Protein AF-A0A2C9VM68-F1 (afdb_monomer_lite)

Organism: Manihot esculenta (NCBI:txid3983)

Radius of gyration: 16.09 Å; chains: 1; bounding box: 38×33×45 Å

InterPro domains:
  IPR000630 Small ribosomal subunit protein uS8 [PF00410] (4-73)
  IPR035987 Small ribosomal subunit protein uS8 superfamily [SSF56047] (3-74)

Secondary structure (DSSP, 8-state):
-EE--HHHHHHHHHHHHTTSEEEEEEEEESEEEEEEEE-----SS-TTS--------SBTTB-----GGGS-GGGS----

Sequence (80 aa):
MTSYTSITKNIIKTLLGKGFIDNIRKQQESNKILVLTLQHRRKRKESYRTSLDLKWISRPGLPIYSNYRKIPKQFWAEQA

Structure (mmCIF, N/CA/C/O backbone):
data_AF-A0A2C9VM68-F1
#
_entry.id   AF-A0A2C9VM68-F1
#
loop_
_atom_site.group_PDB
_atom_site.id
_atom_site.type_symbol
_atom_site.label_atom_id
_atom_site.label_alt_id
_atom_site.label_comp_id
_atom_site.label_asym_id
_atom_site.label_entity_id
_atom_site.label_seq_id
_atom_site.pdbx_PDB_ins_code
_atom_site.Cartn_x
_atom_site.Cartn_y
_atom_site.Cartn_z
_atom_site.occupancy
_atom_site.B_iso_or_equiv
_atom_site.auth_seq_id
_atom_site.auth_comp_id
_atom_site.auth_asym_id
_atom_site.auth_atom_id
_atom_site.pdbx_PDB_model_num
ATOM 1 N N . MET A 1 1 ? -6.457 -4.288 11.638 1.00 45.25 1 MET A N 1
ATOM 2 C CA . MET A 1 1 ? -6.587 -2.892 12.114 1.00 45.25 1 MET A CA 1
ATOM 3 C C . MET A 1 1 ? -5.481 -2.060 11.486 1.00 45.25 1 MET A C 1
ATOM 5 O O . MET A 1 1 ? -4.328 -2.259 11.835 1.00 45.25 1 MET A O 1
ATOM 9 N N . THR A 1 2 ? -5.784 -1.196 10.517 1.00 58.44 2 THR A N 1
ATOM 10 C CA . THR A 1 2 ? -4.770 -0.307 9.919 1.00 58.44 2 THR A CA 1
ATOM 11 C C . THR A 1 2 ? -4.862 1.078 10.542 1.00 58.44 2 THR A C 1
ATOM 13 O O . THR A 1 2 ? -5.954 1.643 10.591 1.00 58.44 2 THR A O 1
ATOM 16 N N . SER A 1 3 ? -3.734 1.639 10.972 1.00 62.91 3 SER A N 1
ATOM 17 C CA . SER A 1 3 ? -3.637 3.040 11.380 1.00 62.91 3 SER A CA 1
ATOM 18 C C . SER A 1 3 ? -3.781 3.971 10.165 1.00 62.91 3 SER A C 1
ATOM 20 O O . SER A 1 3 ? -3.239 3.726 9.081 1.00 62.91 3 SER A O 1
ATOM 22 N N . TYR A 1 4 ? -4.549 5.050 10.323 1.00 68.94 4 TYR A N 1
ATOM 23 C CA . TYR A 1 4 ? -4.787 6.021 9.254 1.00 68.94 4 TYR A CA 1
ATOM 24 C C . TYR A 1 4 ? -3.640 7.040 9.161 1.00 68.94 4 TYR A C 1
ATOM 26 O O . TYR A 1 4 ? -3.605 8.024 9.904 1.00 68.94 4 TYR A O 1
ATOM 34 N N . THR A 1 5 ? -2.717 6.808 8.224 1.00 80.69 5 THR A N 1
ATOM 35 C CA . THR A 1 5 ? -1.642 7.744 7.846 1.00 80.69 5 THR A CA 1
ATOM 36 C C . THR A 1 5 ? -1.886 8.326 6.446 1.00 80.69 5 THR A C 1
ATOM 38 O O . THR A 1 5 ? -2.719 7.821 5.686 1.00 80.69 5 THR A O 1
ATOM 41 N N . SER A 1 6 ? -1.168 9.392 6.075 1.00 84.44 6 SER A N 1
ATOM 42 C CA . SER A 1 6 ? -1.247 10.000 4.733 1.00 84.44 6 SER A CA 1
ATOM 43 C C . SER A 1 6 ? -0.869 9.013 3.620 1.00 84.44 6 SER A C 1
ATOM 45 O O . SER A 1 6 ? -1.521 8.986 2.575 1.00 84.44 6 SER A O 1
ATOM 47 N N . ILE A 1 7 ? 0.117 8.147 3.877 1.00 84.00 7 ILE A N 1
ATOM 48 C CA . ILE A 1 7 ? 0.551 7.076 2.971 1.00 84.00 7 ILE A CA 1
ATOM 49 C C . ILE A 1 7 ? -0.580 6.062 2.778 1.00 84.00 7 ILE A C 1
ATOM 51 O O . ILE A 1 7 ? -0.951 5.767 1.641 1.00 84.00 7 ILE A O 1
ATOM 55 N N . THR A 1 8 ? -1.196 5.597 3.873 1.00 83.44 8 THR A N 1
ATOM 56 C CA . THR A 1 8 ? -2.325 4.658 3.811 1.00 83.44 8 THR A CA 1
ATOM 57 C C . THR A 1 8 ? -3.470 5.243 2.977 1.00 83.44 8 THR A C 1
ATOM 59 O O . THR A 1 8 ? -3.994 4.566 2.096 1.00 83.44 8 THR A O 1
ATOM 62 N N . LYS A 1 9 ? -3.817 6.526 3.183 1.00 84.75 9 LYS A N 1
ATOM 63 C CA . LYS A 1 9 ? -4.873 7.228 2.426 1.00 84.75 9 LYS A CA 1
ATOM 64 C C . LYS A 1 9 ? -4.621 7.197 0.915 1.00 84.75 9 LYS A C 1
ATOM 66 O O . LYS A 1 9 ? -5.558 6.961 0.155 1.00 84.75 9 LYS A O 1
ATOM 71 N N . ASN A 1 10 ? -3.384 7.435 0.485 1.00 86.75 10 ASN A N 1
ATOM 72 C CA . ASN A 1 10 ? -3.030 7.428 -0.935 1.00 86.75 10 ASN A CA 1
ATOM 73 C C . ASN A 1 10 ? -3.084 6.014 -1.525 1.00 86.75 10 ASN A C 1
ATOM 75 O O . ASN A 1 10 ? -3.650 5.835 -2.599 1.00 86.75 10 ASN A O 1
ATOM 79 N N . ILE A 1 11 ? -2.588 5.007 -0.797 1.00 84.88 11 ILE A N 1
ATOM 80 C CA . ILE A 1 11 ? -2.669 3.597 -1.208 1.00 84.88 11 ILE A CA 1
ATOM 81 C C . ILE A 1 11 ? -4.133 3.183 -1.414 1.00 84.88 11 ILE A C 1
ATOM 83 O O . ILE A 1 11 ? -4.484 2.650 -2.465 1.00 84.88 11 ILE A O 1
ATOM 87 N N . ILE A 1 12 ? -5.005 3.498 -0.452 1.00 83.75 12 ILE A N 1
ATOM 88 C CA . ILE A 1 12 ? -6.436 3.168 -0.506 1.00 83.75 12 ILE A CA 1
ATOM 89 C C . ILE A 1 12 ? -7.135 3.850 -1.685 1.00 83.75 12 ILE A C 1
ATOM 91 O O . ILE A 1 12 ? -7.926 3.206 -2.367 1.00 83.75 12 ILE A O 1
ATOM 95 N N . LYS A 1 13 ? -6.838 5.129 -1.955 1.00 84.88 13 LYS A N 1
ATOM 96 C CA . LYS A 1 13 ? -7.385 5.834 -3.127 1.00 84.88 13 LYS A CA 1
ATOM 97 C C . LYS A 1 13 ? -7.021 5.127 -4.434 1.00 84.88 13 LYS A C 1
ATOM 99 O O . LYS A 1 13 ? -7.886 4.963 -5.288 1.00 84.88 13 LYS A O 1
ATOM 104 N N . THR A 1 14 ? -5.774 4.677 -4.571 1.00 86.44 14 THR A N 1
ATOM 105 C CA . THR A 1 14 ? -5.317 3.925 -5.749 1.00 86.44 14 THR A CA 1
ATOM 106 C C . THR A 1 14 ? -6.025 2.573 -5.870 1.00 86.44 14 THR A C 1
ATOM 108 O O . THR A 1 14 ? -6.438 2.203 -6.964 1.00 86.44 14 THR A O 1
ATOM 111 N N . LEU A 1 15 ? -6.202 1.843 -4.762 1.00 82.19 15 LEU A N 1
ATOM 112 C CA . LEU A 1 15 ? -6.915 0.556 -4.742 1.00 82.19 15 LEU A CA 1
ATOM 113 C C . LEU A 1 15 ? -8.397 0.700 -5.112 1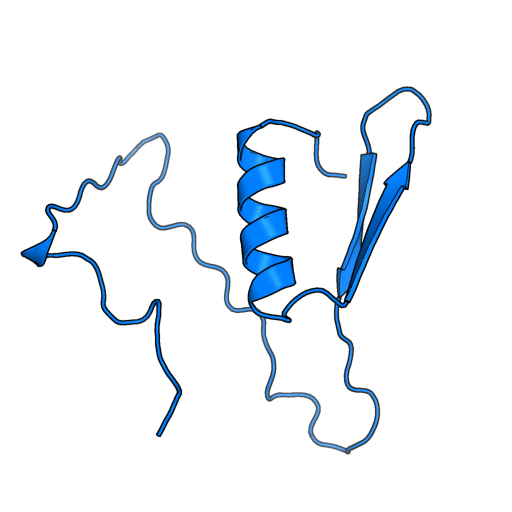.00 82.19 15 LEU A C 1
ATOM 115 O O . LEU A 1 15 ? -8.915 -0.122 -5.865 1.00 82.19 15 LEU A O 1
ATOM 119 N N . LEU A 1 16 ? -9.056 1.751 -4.612 1.00 83.50 16 LEU A N 1
ATOM 120 C CA . LEU A 1 16 ? -10.447 2.070 -4.936 1.00 83.50 16 LEU A CA 1
ATOM 121 C C . LEU A 1 16 ? -10.600 2.440 -6.417 1.00 83.50 16 LEU A C 1
ATOM 123 O O . LEU A 1 16 ? -11.478 1.915 -7.089 1.00 83.50 16 LEU A O 1
ATOM 127 N N . GLY A 1 17 ? -9.711 3.288 -6.948 1.00 80.12 17 GLY A N 1
ATOM 128 C CA . GLY A 1 17 ? -9.738 3.682 -8.360 1.00 80.12 17 GLY A CA 1
ATOM 129 C C . GLY A 1 17 ? -9.492 2.520 -9.328 1.00 80.12 17 GLY A C 1
ATOM 130 O O . GLY A 1 17 ? -10.042 2.514 -10.422 1.00 80.12 17 GLY A O 1
ATOM 131 N N . LYS A 1 18 ? -8.706 1.515 -8.917 1.00 78.56 18 LYS A N 1
ATOM 132 C CA . LYS A 1 18 ? -8.486 0.279 -9.688 1.00 78.56 18 LYS A CA 1
ATOM 133 C C . LYS A 1 18 ? -9.604 -0.766 -9.522 1.00 78.56 18 LYS A C 1
ATOM 135 O O . LYS A 1 18 ? -9.537 -1.810 -10.158 1.00 78.56 18 LYS A O 1
ATOM 140 N N . GLY A 1 19 ? -10.610 -0.517 -8.677 1.00 75.12 19 GLY A N 1
ATOM 141 C CA . GLY A 1 19 ? -11.751 -1.420 -8.482 1.00 75.12 19 GLY A CA 1
ATOM 142 C C . GLY A 1 19 ? -11.465 -2.671 -7.639 1.00 75.12 19 GLY A C 1
ATOM 143 O O . GLY A 1 19 ? -12.267 -3.597 -7.643 1.00 75.12 19 GLY A O 1
ATOM 144 N N . PHE A 1 20 ? -10.348 -2.720 -6.902 1.00 76.69 20 PHE A N 1
ATOM 145 C CA . PHE A 1 20 ? -10.004 -3.870 -6.047 1.00 76.69 20 PHE A CA 1
ATOM 146 C C . PHE A 1 20 ? -10.795 -3.917 -4.728 1.00 76.69 20 PHE A C 1
ATOM 148 O O . PHE A 1 20 ? -10.927 -4.972 -4.105 1.00 76.69 20 PHE A O 1
ATOM 155 N N . ILE A 1 21 ? -11.286 -2.764 -4.271 1.00 79.94 21 ILE A N 1
ATOM 156 C CA . ILE A 1 21 ? -12.021 -2.591 -3.014 1.00 79.94 21 ILE A CA 1
ATOM 157 C C . ILE A 1 21 ? -13.359 -1.950 -3.354 1.00 79.94 21 ILE A C 1
ATOM 159 O O . ILE A 1 21 ? -13.393 -1.001 -4.130 1.00 79.94 21 ILE A O 1
ATOM 163 N N . ASP A 1 22 ? -14.437 -2.459 -2.763 1.00 74.19 22 ASP A N 1
ATOM 164 C CA . ASP A 1 22 ? -15.797 -2.005 -3.057 1.00 74.19 22 ASP A CA 1
ATOM 165 C C . ASP A 1 22 ? -16.182 -0.801 -2.189 1.00 74.19 22 ASP A C 1
ATOM 167 O O . ASP A 1 22 ? -16.631 0.234 -2.675 1.00 74.19 22 ASP A O 1
ATOM 171 N N . ASN A 1 23 ? -15.935 -0.895 -0.881 1.00 74.94 23 ASN A N 1
ATOM 172 C CA . ASN A 1 23 ? -16.285 0.172 0.048 1.00 74.94 23 ASN A CA 1
ATOM 173 C C . ASN A 1 23 ? -15.264 0.317 1.183 1.00 74.94 23 ASN A C 1
ATOM 175 O O . ASN A 1 23 ? -14.656 -0.652 1.654 1.00 74.94 23 ASN A O 1
ATOM 179 N N . ILE A 1 24 ? -15.103 1.557 1.634 1.00 75.38 24 ILE A N 1
ATOM 180 C CA . ILE A 1 24 ? -14.200 1.980 2.696 1.00 75.38 24 ILE A CA 1
ATOM 181 C C . ILE A 1 24 ? -15.048 2.634 3.784 1.00 75.38 24 ILE A C 1
ATOM 183 O O . ILE A 1 24 ? -15.631 3.697 3.578 1.00 75.38 24 ILE A O 1
ATOM 187 N N . ARG A 1 25 ? -15.069 2.043 4.976 1.00 77.50 25 ARG A N 1
ATOM 188 C CA . ARG A 1 25 ? -15.717 2.619 6.156 1.00 77.50 25 ARG A CA 1
ATOM 189 C C . ARG A 1 25 ? -14.659 3.128 7.126 1.00 77.50 25 ARG A C 1
ATOM 191 O O . ARG A 1 25 ? -13.685 2.439 7.424 1.00 77.50 25 ARG A O 1
ATOM 198 N N . LYS A 1 26 ? -14.844 4.351 7.618 1.00 72.88 26 LYS A N 1
ATOM 199 C CA . LYS A 1 26 ? -14.032 4.922 8.698 1.00 72.88 26 LYS A CA 1
ATOM 200 C C . LYS A 1 26 ? -14.785 4.713 10.003 1.00 72.88 26 LYS A C 1
ATOM 202 O O . LYS A 1 26 ? -15.907 5.193 10.120 1.00 72.88 26 LYS A O 1
ATOM 207 N N . GLN A 1 27 ? -14.176 4.016 10.954 1.00 68.81 27 GLN A N 1
ATOM 208 C CA . GLN A 1 27 ? -14.711 3.890 12.303 1.00 68.81 27 GLN A CA 1
ATOM 209 C C . GLN A 1 27 ? -13.886 4.792 13.220 1.00 68.81 27 GLN A C 1
ATOM 211 O O . GLN A 1 27 ? -12.670 4.639 13.337 1.00 68.81 27 GLN A O 1
ATOM 216 N N . GLN A 1 28 ? -14.549 5.786 13.805 1.00 61.03 28 GLN A N 1
ATOM 217 C CA . GLN A 1 28 ? -13.948 6.784 14.688 1.00 61.03 28 GLN A CA 1
ATOM 218 C C . GLN A 1 28 ? -14.240 6.424 16.151 1.00 61.03 28 GLN A C 1
ATOM 220 O O . GLN A 1 28 ? -14.728 7.243 16.916 1.00 61.03 28 GLN A O 1
ATOM 225 N N . GLU A 1 29 ? -13.958 5.184 16.546 1.00 54.91 29 GLU A N 1
ATOM 226 C CA . GLU A 1 29 ? -13.950 4.795 17.958 1.00 54.91 29 GLU A CA 1
ATOM 227 C C . GLU A 1 29 ? -12.508 4.868 18.449 1.00 54.91 29 GLU A C 1
ATOM 229 O O . GLU A 1 29 ? -11.756 3.902 18.361 1.00 54.91 29 GLU A O 1
ATOM 234 N N . SER A 1 30 ? -12.116 6.069 18.888 1.00 59.41 30 SER A N 1
ATOM 235 C CA . SER A 1 30 ? -10.880 6.402 19.625 1.00 59.41 30 SER A CA 1
ATOM 236 C C . SER A 1 30 ? -9.544 6.213 18.885 1.00 59.41 30 SER A C 1
ATOM 238 O O . SER A 1 30 ? -8.652 7.049 18.997 1.00 59.41 30 SER A O 1
ATOM 240 N N . ASN A 1 31 ? -9.417 5.191 18.044 1.00 59.94 31 ASN A N 1
ATOM 241 C CA . ASN A 1 31 ? -8.316 4.941 17.131 1.00 59.94 31 ASN A CA 1
ATOM 242 C C . ASN A 1 31 ? -8.852 5.020 15.700 1.00 59.94 31 ASN A C 1
ATOM 244 O O . ASN A 1 31 ? -9.944 4.541 15.412 1.00 59.94 31 ASN A O 1
ATOM 248 N N . LYS A 1 32 ? -8.098 5.646 14.790 1.00 66.19 32 LYS A N 1
ATOM 249 C CA . LYS A 1 32 ? -8.486 5.863 13.384 1.00 66.19 32 LYS A CA 1
ATOM 250 C C . LYS A 1 32 ? -8.512 4.534 12.613 1.00 66.19 32 LYS A C 1
ATOM 252 O O . LYS A 1 32 ? -7.609 4.261 11.821 1.00 66.19 32 LYS A O 1
ATOM 257 N N . ILE A 1 33 ? -9.507 3.698 12.888 1.00 65.00 33 ILE A N 1
ATOM 258 C CA . ILE A 1 33 ? -9.657 2.361 12.328 1.00 65.00 33 ILE A CA 1
ATOM 259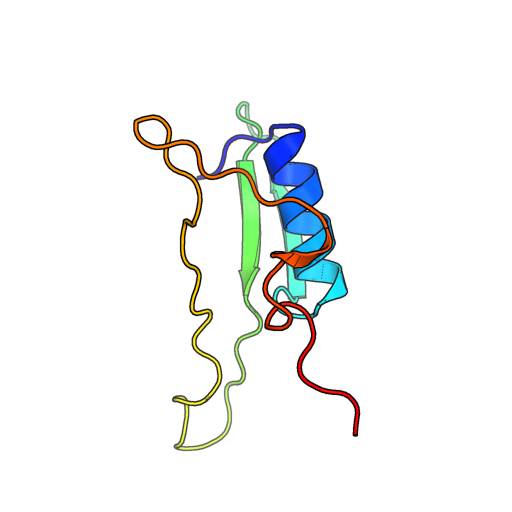 C C . ILE A 1 33 ? -10.359 2.485 10.980 1.00 65.00 33 ILE A C 1
ATOM 261 O O . ILE A 1 33 ? -11.391 3.143 10.829 1.00 65.00 33 ILE A O 1
ATOM 265 N N . LEU A 1 34 ? -9.773 1.838 9.979 1.00 73.69 34 LEU A N 1
ATOM 266 C CA . LEU A 1 34 ? -10.359 1.725 8.657 1.00 73.69 34 LEU A CA 1
ATOM 267 C C . LEU A 1 34 ? -10.840 0.297 8.421 1.00 73.69 34 LEU A C 1
ATOM 269 O O . LEU A 1 34 ? -10.079 -0.655 8.598 1.00 73.69 34 LEU A O 1
ATOM 273 N N . VAL A 1 35 ? -12.087 0.172 7.985 1.00 76.94 35 VAL A N 1
ATOM 274 C CA . VAL A 1 35 ? -12.697 -1.088 7.573 1.00 76.94 35 VAL A CA 1
ATOM 275 C C . VAL A 1 35 ? -12.812 -1.074 6.052 1.00 76.94 35 VAL A C 1
ATOM 277 O O . VAL A 1 35 ? -13.463 -0.206 5.472 1.00 76.94 35 VAL A O 1
ATOM 280 N N . LEU A 1 36 ? -12.142 -2.022 5.402 1.00 76.81 36 LEU A N 1
ATOM 281 C CA . LEU A 1 36 ? -12.169 -2.209 3.954 1.00 76.81 36 LEU A CA 1
ATOM 282 C C . LEU A 1 36 ? -13.064 -3.404 3.640 1.00 76.81 36 LEU A C 1
ATOM 284 O O . LEU A 1 36 ? -12.893 -4.476 4.218 1.00 76.81 36 LEU A O 1
ATOM 288 N N . THR A 1 37 ? -13.997 -3.228 2.715 1.00 78.12 37 THR A N 1
ATOM 289 C CA . THR A 1 37 ? -14.794 -4.333 2.175 1.00 78.12 37 THR A CA 1
ATOM 290 C C . THR A 1 37 ? -14.198 -4.745 0.834 1.00 78.12 37 THR A C 1
ATOM 292 O O . THR A 1 37 ? -14.160 -3.968 -0.121 1.00 78.12 37 THR A O 1
ATOM 295 N N . LEU A 1 38 ? -13.641 -5.954 0.794 1.00 73.88 38 LEU A N 1
ATOM 296 C CA . LEU A 1 38 ? -13.072 -6.528 -0.420 1.00 73.88 38 LEU A CA 1
ATOM 297 C C . LEU A 1 38 ? -14.195 -6.943 -1.368 1.00 73.88 38 LEU A C 1
ATOM 299 O O . LEU A 1 38 ? -15.214 -7.484 -0.931 1.00 73.88 38 LEU A O 1
ATOM 303 N N . GLN A 1 39 ? -13.989 -6.728 -2.665 1.00 67.75 39 GLN A N 1
ATOM 304 C CA . GLN A 1 39 ? -14.941 -7.170 -3.672 1.00 67.75 39 GLN A CA 1
ATOM 305 C C . GLN A 1 39 ? -14.921 -8.705 -3.749 1.00 67.75 39 GLN A C 1
ATOM 307 O O . GLN A 1 39 ? -13.994 -9.314 -4.277 1.00 67.75 39 GLN A O 1
ATOM 312 N N . HIS A 1 40 ? -15.944 -9.354 -3.193 1.00 61.09 40 HIS A N 1
ATOM 313 C CA . HIS A 1 40 ? -16.054 -10.810 -3.180 1.00 61.09 40 HIS A CA 1
ATOM 314 C C . HIS A 1 40 ? -17.046 -11.282 -4.254 1.00 61.09 40 HIS A C 1
ATOM 316 O O . HIS A 1 40 ? -18.260 -11.219 -4.065 1.00 61.09 40 HIS A O 1
ATOM 322 N N . ARG A 1 41 ? -16.546 -11.792 -5.392 1.00 60.69 41 ARG A N 1
ATOM 323 C CA . ARG A 1 41 ? -17.386 -12.437 -6.420 1.00 60.69 41 ARG A CA 1
ATOM 324 C C . ARG A 1 41 ? -17.848 -13.826 -5.948 1.00 60.69 41 ARG A C 1
ATOM 326 O O . ARG A 1 41 ? -17.270 -14.844 -6.318 1.00 60.69 41 ARG A O 1
ATOM 333 N N . ARG A 1 42 ? -18.921 -13.901 -5.152 1.00 56.75 42 ARG A N 1
ATOM 334 C CA . ARG A 1 42 ? -19.669 -15.159 -4.952 1.00 56.75 42 ARG A CA 1
ATOM 335 C C . ARG A 1 42 ? -20.636 -15.347 -6.109 1.00 56.75 42 ARG A C 1
ATOM 337 O O . ARG A 1 42 ? -21.649 -14.663 -6.138 1.00 56.75 42 ARG A O 1
ATOM 344 N N . LYS A 1 43 ? -20.306 -16.257 -7.032 1.00 48.78 43 LYS A N 1
ATOM 345 C CA . LYS A 1 43 ? -21.216 -17.125 -7.819 1.00 48.78 43 LYS A CA 1
ATOM 346 C C . LYS A 1 43 ? -20.483 -17.667 -9.050 1.00 48.78 43 LYS A C 1
ATOM 348 O O . LYS A 1 43 ? -20.667 -17.177 -10.156 1.00 48.78 43 LYS A O 1
ATOM 353 N N . ARG A 1 44 ? -19.642 -18.678 -8.848 1.00 50.47 44 ARG A N 1
ATOM 354 C CA . ARG A 1 44 ? -19.341 -19.793 -9.768 1.00 50.47 44 ARG A CA 1
ATOM 355 C C . ARG A 1 44 ? -18.340 -20.689 -9.046 1.00 50.47 44 ARG A C 1
ATOM 357 O O . ARG A 1 44 ? -17.593 -20.196 -8.207 1.00 50.47 44 ARG A O 1
ATOM 364 N N . LYS A 1 45 ? -18.370 -21.991 -9.331 1.00 50.34 45 LYS A N 1
ATOM 365 C CA . LYS A 1 45 ? -17.574 -23.091 -8.737 1.00 50.34 45 LYS A CA 1
ATOM 366 C C . LYS A 1 45 ? -16.041 -22.936 -8.885 1.00 50.34 45 LYS A C 1
ATOM 368 O O . LYS A 1 45 ? -15.298 -23.896 -8.761 1.00 50.34 45 LYS A O 1
ATOM 373 N N . GLU A 1 46 ? -15.580 -21.724 -9.162 1.00 53.59 46 GLU A N 1
ATOM 374 C CA . GLU A 1 46 ? -14.302 -21.389 -9.760 1.00 53.59 46 GLU A CA 1
ATOM 375 C C . GLU A 1 46 ? -13.766 -20.086 -9.139 1.00 53.59 46 GLU A C 1
ATOM 377 O O . GLU A 1 46 ? -13.442 -19.101 -9.798 1.00 53.59 46 GLU A O 1
ATOM 382 N N . SER A 1 47 ? -13.762 -20.043 -7.807 1.00 49.94 47 SER A N 1
ATOM 383 C CA . SER A 1 47 ? -13.395 -18.883 -6.988 1.00 49.94 47 SER A CA 1
ATOM 384 C C . SER A 1 47 ? -11.876 -18.701 -6.852 1.00 49.94 47 SER A C 1
ATOM 386 O O . SER A 1 47 ? -11.396 -18.407 -5.761 1.00 49.94 47 SER A O 1
ATOM 388 N N . TYR A 1 48 ? -11.111 -18.917 -7.928 1.00 49.28 48 TYR A N 1
ATOM 389 C CA . TYR A 1 48 ? -9.640 -18.900 -7.907 1.00 49.28 48 TYR A CA 1
ATOM 390 C C . TYR A 1 48 ? -8.995 -17.782 -8.746 1.00 49.28 48 TYR A C 1
ATOM 392 O O . TYR A 1 48 ? -7.776 -17.715 -8.821 1.00 49.28 48 TYR A O 1
ATOM 400 N N . ARG A 1 49 ? -9.765 -16.888 -9.385 1.00 51.59 49 ARG A N 1
ATOM 401 C CA . ARG A 1 49 ? -9.217 -15.946 -10.391 1.00 51.59 49 ARG A CA 1
ATOM 402 C C . ARG A 1 49 ? -9.052 -14.486 -9.951 1.00 51.59 49 ARG A C 1
ATOM 404 O O . ARG A 1 49 ? -8.805 -13.630 -10.789 1.00 51.59 49 ARG A O 1
ATOM 411 N N . THR A 1 50 ? -9.190 -14.159 -8.670 1.00 54.09 50 THR A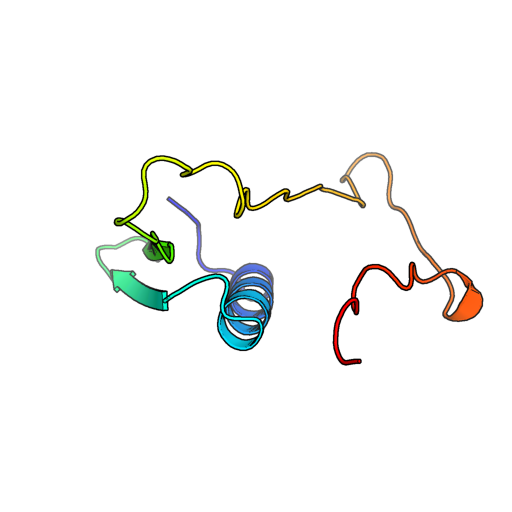 N 1
ATOM 412 C CA . THR A 1 50 ? -8.969 -12.775 -8.201 1.00 54.09 50 THR A CA 1
ATOM 413 C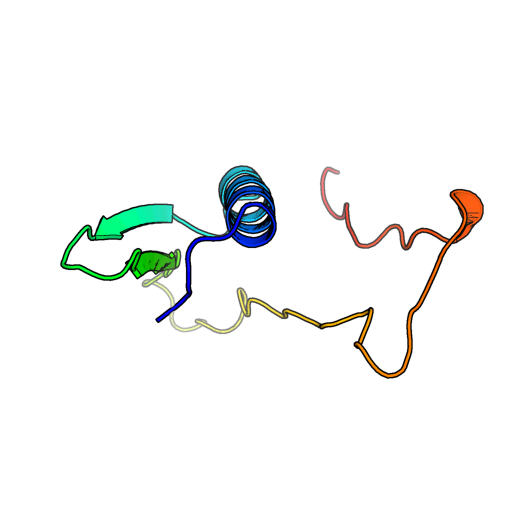 C . THR A 1 50 ? -8.245 -12.775 -6.858 1.00 54.09 50 THR A C 1
ATOM 415 O O . THR A 1 50 ? -8.732 -12.228 -5.871 1.00 54.09 50 THR A O 1
ATOM 418 N N . SER A 1 51 ? -7.099 -13.457 -6.788 1.00 62.66 51 SER A N 1
ATOM 419 C CA . SER A 1 51 ? -6.167 -13.268 -5.678 1.00 62.66 51 SER A CA 1
ATOM 420 C C . SER A 1 51 ? -5.580 -11.859 -5.775 1.00 62.66 51 SER A C 1
ATOM 422 O O . SER A 1 51 ? -5.064 -11.442 -6.811 1.00 62.66 51 SER A O 1
ATOM 424 N N . LEU A 1 52 ? -5.711 -11.078 -4.703 1.00 67.50 52 LEU A N 1
ATOM 425 C CA . LEU A 1 52 ? -5.006 -9.806 -4.580 1.00 67.50 52 LEU A CA 1
ATOM 426 C C . LEU A 1 52 ? -3.547 -10.109 -4.238 1.00 67.50 52 LEU A C 1
ATOM 428 O O . LEU A 1 52 ? -3.170 -10.131 -3.066 1.00 67.50 52 LEU A O 1
ATOM 432 N N . ASP A 1 53 ? -2.737 -10.355 -5.263 1.00 72.94 53 ASP A N 1
ATOM 433 C CA . ASP A 1 53 ? -1.313 -10.645 -5.100 1.00 72.94 53 ASP A CA 1
ATOM 434 C C . ASP A 1 53 ? -0.544 -9.345 -4.832 1.00 72.94 53 ASP A C 1
ATOM 436 O O . ASP A 1 53 ? -0.025 -8.670 -5.723 1.00 72.94 53 ASP A O 1
ATOM 440 N N . LEU A 1 54 ? -0.507 -8.955 -3.558 1.00 78.56 54 LEU A N 1
ATOM 441 C CA . LEU A 1 54 ? 0.211 -7.776 -3.089 1.00 78.56 54 LEU A CA 1
ATOM 442 C C . LEU A 1 54 ? 1.650 -8.148 -2.715 1.00 78.56 54 LEU A C 1
ATOM 444 O O . LEU A 1 54 ? 1.883 -8.971 -1.832 1.00 78.56 54 LEU A O 1
ATOM 448 N N . LYS A 1 55 ? 2.632 -7.488 -3.339 1.00 83.69 55 LYS A N 1
ATOM 449 C CA . LYS A 1 55 ? 4.059 -7.659 -3.028 1.00 83.69 55 LYS A CA 1
ATOM 450 C C . LYS A 1 55 ? 4.684 -6.348 -2.559 1.00 83.69 55 LYS A C 1
ATOM 452 O O . LYS A 1 55 ? 4.569 -5.320 -3.221 1.00 83.69 55 LYS A O 1
ATOM 457 N N . TRP A 1 56 ? 5.404 -6.390 -1.439 1.00 83.38 56 TRP A N 1
ATOM 458 C CA . TRP A 1 56 ? 6.255 -5.280 -0.999 1.00 83.38 56 TRP A CA 1
ATOM 459 C C . TRP A 1 56 ? 7.574 -5.270 -1.768 1.00 83.38 56 TRP A C 1
ATOM 461 O O . TRP A 1 56 ? 8.369 -6.207 -1.659 1.00 83.38 56 TRP A O 1
ATOM 471 N N . ILE A 1 57 ? 7.781 -4.205 -2.545 1.00 84.25 57 ILE A N 1
ATOM 472 C CA . ILE A 1 57 ? 8.953 -4.024 -3.408 1.00 84.25 57 ILE A CA 1
ATOM 473 C C . ILE A 1 57 ? 10.089 -3.355 -2.629 1.00 84.25 57 ILE A C 1
ATOM 475 O O . ILE A 1 57 ? 11.170 -3.925 -2.533 1.00 84.25 57 ILE A O 1
ATOM 479 N N . SER A 1 58 ? 9.849 -2.188 -2.027 1.00 87.12 58 SER A N 1
ATOM 480 C CA . SER A 1 58 ? 10.814 -1.527 -1.145 1.00 87.12 58 SER A CA 1
ATOM 481 C C . SER A 1 58 ? 10.604 -1.967 0.302 1.00 87.12 58 SER A C 1
ATOM 483 O O . SER A 1 58 ? 9.477 -2.040 0.795 1.00 87.12 58 SER A O 1
ATOM 485 N N . ARG A 1 59 ? 11.702 -2.283 0.990 1.00 89.38 59 ARG A N 1
ATOM 486 C CA . ARG A 1 59 ? 11.703 -2.679 2.404 1.00 89.38 59 ARG A CA 1
ATOM 487 C C . ARG A 1 59 ? 12.598 -1.716 3.187 1.00 89.38 59 ARG A C 1
ATOM 489 O O . ARG A 1 59 ? 13.551 -1.202 2.609 1.00 89.38 59 ARG A O 1
ATOM 496 N N . PRO A 1 60 ? 12.353 -1.486 4.488 1.00 85.19 60 PRO A N 1
ATOM 497 C CA . PRO A 1 60 ? 13.134 -0.528 5.277 1.00 85.19 60 PRO A CA 1
ATOM 498 C C . PRO A 1 60 ? 14.642 -0.838 5.318 1.00 85.19 60 PRO A C 1
ATOM 500 O O . PRO A 1 60 ? 15.440 0.087 5.358 1.00 85.19 60 PRO A O 1
ATOM 503 N N . GLY A 1 61 ? 15.039 -2.115 5.243 1.00 88.56 61 GLY A N 1
ATOM 504 C CA . GLY A 1 61 ? 16.451 -2.522 5.174 1.00 88.56 61 GLY A CA 1
ATOM 505 C C . GLY A 1 61 ? 17.043 -2.600 3.760 1.00 88.56 61 GLY A C 1
ATOM 506 O O . GLY A 1 61 ? 18.241 -2.809 3.621 1.00 88.56 61 GLY A O 1
ATOM 507 N N . LEU A 1 62 ? 16.224 -2.459 2.711 1.00 87.38 62 LEU A N 1
ATOM 508 C CA . LEU A 1 62 ? 16.672 -2.492 1.318 1.00 87.38 62 LEU A CA 1
ATOM 509 C C . LEU A 1 62 ? 15.805 -1.541 0.475 1.00 87.38 62 LEU A C 1
ATOM 511 O O . LEU A 1 62 ? 14.801 -1.970 -0.116 1.00 87.38 62 LEU A O 1
ATOM 515 N N . PRO A 1 63 ? 16.139 -0.238 0.452 1.00 85.38 63 PRO A N 1
ATOM 516 C CA . PRO A 1 63 ? 15.422 0.725 -0.364 1.00 85.38 63 PRO A CA 1
ATOM 517 C C . PRO A 1 63 ? 15.736 0.474 -1.842 1.00 85.38 63 PRO A C 1
ATOM 519 O O . PRO A 1 63 ? 16.892 0.430 -2.257 1.00 85.38 63 PRO A O 1
ATOM 522 N N . ILE A 1 64 ? 14.688 0.309 -2.647 1.00 86.44 64 ILE A N 1
ATOM 523 C CA . ILE A 1 64 ? 14.803 0.146 -4.097 1.00 86.44 64 ILE A CA 1
ATOM 524 C C . ILE A 1 64 ? 14.336 1.445 -4.747 1.00 86.44 64 ILE A C 1
ATOM 526 O O . ILE A 1 64 ? 13.172 1.821 -4.610 1.00 86.44 64 ILE A O 1
ATOM 530 N N . TYR A 1 65 ? 15.240 2.105 -5.468 1.00 89.12 65 TYR A N 1
ATOM 531 C CA . TYR A 1 65 ? 14.944 3.279 -6.286 1.00 89.12 65 TYR A CA 1
ATOM 532 C C . TYR A 1 65 ? 15.034 2.913 -7.769 1.00 89.12 65 TYR A C 1
ATOM 534 O O . TYR A 1 65 ? 15.939 2.195 -8.196 1.00 89.12 65 TYR A O 1
ATOM 542 N N . SER A 1 66 ? 14.103 3.418 -8.574 1.00 83.94 66 SER A N 1
ATOM 543 C CA . SER A 1 66 ? 14.079 3.210 -10.023 1.00 83.94 66 SER A CA 1
ATOM 544 C C . SER A 1 66 ? 13.938 4.546 -10.739 1.00 83.94 66 SER A C 1
ATOM 546 O O . SER A 1 66 ? 12.984 5.280 -10.487 1.00 83.94 66 SER A O 1
ATOM 548 N N . ASN A 1 67 ? 14.839 4.834 -11.676 1.00 90.06 67 ASN A N 1
ATOM 549 C CA . ASN A 1 67 ? 14.658 5.945 -12.611 1.00 90.06 67 ASN A CA 1
ATOM 550 C C . ASN A 1 67 ? 13.530 5.621 -13.603 1.00 90.06 67 ASN A C 1
ATOM 552 O O . ASN A 1 67 ? 13.214 4.450 -13.813 1.00 90.06 67 ASN A O 1
ATOM 556 N N . TYR A 1 68 ? 12.974 6.641 -14.265 1.00 85.25 68 TYR A N 1
ATOM 557 C CA . TYR A 1 68 ? 11.802 6.522 -15.150 1.00 85.25 68 TYR A CA 1
ATOM 558 C C . TYR A 1 68 ? 11.882 5.378 -16.182 1.00 85.25 68 TYR A C 1
ATOM 560 O O . TYR A 1 68 ? 10.878 4.735 -16.467 1.00 85.25 68 TYR A O 1
ATOM 568 N N . ARG A 1 69 ? 13.083 5.065 -16.696 1.00 85.88 69 ARG A N 1
ATOM 569 C CA . ARG A 1 69 ? 13.318 3.969 -17.660 1.00 85.88 69 ARG A CA 1
ATOM 570 C C . ARG A 1 69 ? 13.168 2.561 -17.071 1.00 85.88 69 ARG A C 1
ATOM 572 O O . ARG A 1 69 ? 12.943 1.620 -17.820 1.00 85.88 69 ARG A O 1
ATOM 579 N N . LYS A 1 70 ? 13.342 2.405 -15.755 1.00 84.62 70 LYS A N 1
ATOM 580 C CA . LYS A 1 70 ? 13.349 1.119 -15.032 1.00 84.62 70 LYS A CA 1
ATOM 581 C C . LYS A 1 70 ? 12.051 0.865 -14.257 1.00 84.62 70 LYS A C 1
ATOM 583 O O . LYS A 1 70 ? 11.984 -0.099 -13.498 1.00 84.62 70 LYS A O 1
ATOM 588 N N . ILE A 1 71 ? 11.037 1.722 -14.414 1.00 82.31 71 ILE A N 1
ATOM 589 C CA . ILE A 1 71 ? 9.730 1.516 -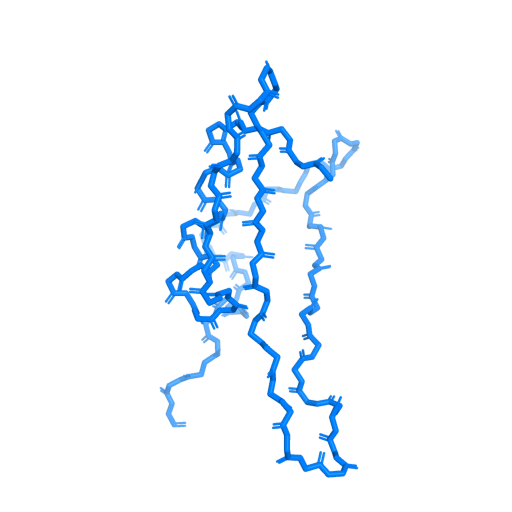13.785 1.00 82.31 71 ILE A CA 1
ATOM 590 C C . ILE A 1 71 ? 9.079 0.286 -14.437 1.00 82.31 71 ILE A C 1
ATOM 592 O O . ILE A 1 71 ? 8.918 0.262 -15.661 1.00 82.31 71 ILE A O 1
ATOM 596 N N . PRO A 1 72 ? 8.705 -0.744 -13.660 1.00 77.12 72 PRO A N 1
ATOM 597 C CA . PRO A 1 72 ? 8.068 -1.927 -14.215 1.00 77.12 72 PRO A CA 1
ATOM 598 C C . PRO A 1 72 ? 6.718 -1.557 -14.841 1.00 77.12 72 PRO A C 1
ATOM 600 O O . PRO A 1 72 ? 5.848 -0.978 -14.191 1.00 77.12 72 PRO A O 1
ATOM 603 N N . LYS A 1 73 ? 6.525 -1.929 -16.113 1.00 73.81 73 LYS A N 1
ATOM 604 C CA . LYS A 1 73 ? 5.281 -1.679 -16.866 1.00 73.81 73 LYS A CA 1
ATOM 605 C C . LYS A 1 73 ? 4.074 -2.456 -16.322 1.00 73.81 73 LYS A C 1
ATOM 607 O O . LYS A 1 73 ? 2.941 -2.074 -16.590 1.00 73.81 73 LYS A O 1
ATOM 612 N N . GLN A 1 74 ? 4.301 -3.486 -15.499 1.00 60.50 74 GLN A N 1
ATOM 613 C CA . GLN A 1 74 ? 3.261 -4.329 -14.882 1.00 60.50 74 GLN A CA 1
ATOM 614 C C . GLN A 1 74 ? 2.340 -3.597 -13.883 1.00 60.50 74 GLN A C 1
ATOM 616 O O . GLN A 1 74 ? 1.519 -4.222 -13.224 1.00 60.50 74 GLN A O 1
ATOM 621 N N . PHE A 1 75 ? 2.423 -2.270 -13.777 1.00 48.88 75 PHE A N 1
ATOM 622 C CA . PHE A 1 75 ? 1.393 -1.470 -13.116 1.00 48.88 75 PHE A CA 1
ATOM 623 C C . PHE A 1 75 ? 0.138 -1.246 -13.995 1.00 48.88 75 PHE A C 1
ATOM 625 O O . PHE A 1 75 ? -0.903 -0.874 -13.444 1.00 48.88 75 PHE A O 1
ATOM 632 N N . TRP A 1 76 ? 0.241 -1.493 -15.315 1.00 29.16 76 TRP A N 1
ATOM 633 C CA . TRP A 1 76 ? -0.765 -1.211 -16.354 1.00 29.16 76 TRP A CA 1
ATOM 634 C C . TRP A 1 76 ? -0.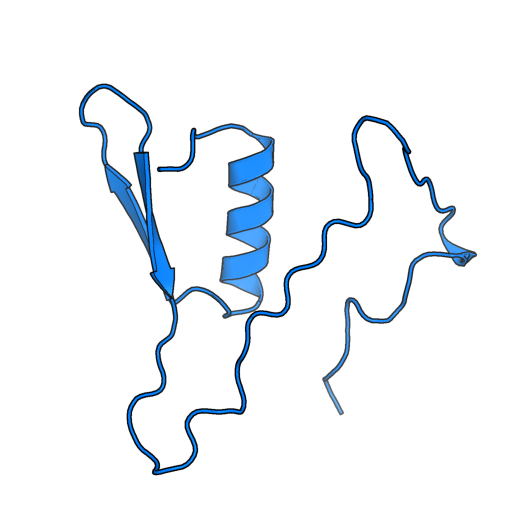899 -2.338 -17.410 1.00 29.16 76 TRP A C 1
ATOM 636 O O . TRP A 1 76 ? -0.695 -2.107 -18.598 1.00 29.16 76 TRP A O 1
ATOM 646 N N . ALA A 1 77 ? -1.229 -3.563 -17.009 1.00 30.86 77 ALA A N 1
ATOM 647 C CA . ALA A 1 77 ? -1.991 -4.472 -17.879 1.00 30.86 77 ALA A CA 1
ATOM 648 C C . ALA A 1 77 ? -3.437 -4.366 -17.358 1.00 30.86 77 ALA A C 1
ATOM 650 O O . ALA A 1 77 ? -3.628 -4.469 -16.152 1.00 30.86 77 ALA A O 1
ATOM 651 N N . GLU A 1 78 ? -4.471 -3.973 -18.101 1.00 32.91 78 GLU A N 1
ATOM 652 C CA . GLU A 1 78 ? -4.912 -4.470 -19.401 1.00 32.91 78 GLU A CA 1
ATOM 653 C C . GLU A 1 78 ? -5.979 -3.490 -19.936 1.00 32.91 78 GLU A C 1
ATOM 655 O O . GLU A 1 78 ? -6.961 -3.237 -19.243 1.00 32.91 78 GLU A O 1
ATOM 660 N N . GLN A 1 79 ? -5.775 -2.905 -21.118 1.00 38.22 79 GLN A N 1
ATOM 661 C CA . GLN A 1 79 ? -6.822 -2.306 -21.962 1.00 38.22 79 GLN A CA 1
ATOM 662 C C . GLN A 1 79 ? -6.377 -2.521 -23.419 1.00 38.22 79 GLN A C 1
ATOM 664 O O . GLN A 1 79 ? -5.737 -1.648 -24.007 1.00 38.22 79 GLN A O 1
ATOM 669 N N . ALA A 1 80 ? -6.639 -3.718 -23.946 1.00 34.75 80 ALA A N 1
ATOM 670 C CA . ALA A 1 80 ? -6.767 -4.041 -25.369 1.00 34.75 80 ALA A CA 1
ATOM 671 C C . ALA A 1 80 ? -7.534 -5.362 -25.485 1.00 34.75 80 ALA A C 1
ATOM 673 O O . ALA A 1 80 ? -7.094 -6.332 -24.829 1.00 34.75 80 ALA A O 1
#

pLDDT: mean 70.62, std 15.69, range [29.16, 90.06]

Foldseek 3Di:
DDADDPVVVVVVVVCVVVVQWDDWDFDPPPTRDIDTHGDQPPDDPCRPPDDPPDDDDADPVRGDDDDPVRPDPVVDDDDD